Protein AF-A0A3B4G610-F1 (afdb_monomer)

Foldseek 3Di:
DKKFFCDFDDDPDPQADGHDGGFIWPPWDDDPDPQKIWTDGPNRIHIDGPVRIGDPPPVVVVVVVVVVVVVVVVVVVVVVVPPPDDDDD

pLDDT: mean 85.48, std 14.06, range [45.75, 96.94]

Sequence (89 aa):
VEVVVEYDYDALHDDELTLRPGDIIKNVRYVEEDGWMEGDLNGKRGLFPDNFVKVRDRLVFIYQLAYIKLQLVCWSRANRVVYHTHPHY

Secondary structure (DSSP, 8-state):
--EEE-S-B--SSTTBPPB-TT-EEEEEEE-SSTTEEEEEETTEEEEEEGGGEEE--HHHHHHHHHHHHHHHHHHHHHHHSGGG-----

Solvent-accessible surface area (backbone atoms only — not comparable to full-atom values): 5126 Å² total; per-residue (Å²): 86,45,32,33,28,73,42,72,42,80,49,90,50,93,58,36,44,67,41,46,61,72,40,66,35,32,74,42,41,80,54,94,53,89,66,37,28,35,28,36,46,97,89,43,70,25,36,43,58,47,91,37,45,43,79,59,60,62,63,63,53,49,52,54,52,51,49,54,51,50,52,52,52,54,47,55,58,58,63,62,67,69,79,78,76,76,80,82,127

Nearest PDB structures (foldseek):
  4wci-assembly1_A  TM=9.895E-01  e=2.101E-07  Homo sapiens
  2krm-assembly1_A  TM=9.774E-01  e=2.228E-07  Mus musculus
  4wci-assembly3_E  TM=9.870E-01  e=1.391E-06  Homo sapiens
  2mcn-assembly1_A  TM=9.740E-01  e=1.165E-06  Mus musculus
  6sdf-assembly2_B  TM=9.141E-01  e=3.380E-05  Homo sapiens

InterPro domains:
  IPR001452 SH3 domain [PF00018] (5-49)
  IPR001452 SH3 domain [PR00452] (1-11)
  IPR001452 SH3 domain [PR00452] (15-30)
  IPR001452 SH3 domain [PR00452] (33-42)
  IPR001452 SH3 domain [PR00452] (44-56)
  IPR001452 SH3 domain [PS50002] (1-58)
  IPR001452 SH3 domain [SM00326] (1-57)
  IPR036028 SH3-like domain superfamily [SSF50044] (3-62)
  IPR050384 Endophilin/SH3RF [PTHR14167] (7-54)

Radius of gyration: 22.47 Å; Cα contacts (8 Å, |Δi|>4): 125; chains: 1; bounding box: 76×23×41 Å

Structure (mmCIF, N/CA/C/O backbone):
data_AF-A0A3B4G610-F1
#
_entry.id   AF-A0A3B4G610-F1
#
loop_
_atom_site.group_PDB
_atom_site.id
_atom_site.type_symbol
_atom_site.label_atom_id
_atom_site.label_alt_id
_atom_site.label_comp_id
_atom_site.label_asym_id
_atom_site.label_entity_id
_atom_site.label_seq_id
_atom_site.pdbx_PDB_ins_code
_atom_site.Cartn_x
_atom_site.Cartn_y
_atom_site.Cartn_z
_atom_site.occupancy
_atom_site.B_iso_or_equiv
_atom_site.auth_seq_id
_atom_site.auth_comp_id
_atom_site.auth_asym_id
_atom_site.auth_atom_id
_atom_site.pdbx_PDB_model_num
ATOM 1 N N . VAL A 1 1 ? 3.625 -4.953 9.652 1.00 85.62 1 VAL A N 1
ATOM 2 C CA . VAL A 1 1 ? 2.764 -3.748 9.583 1.00 85.62 1 VAL A CA 1
ATOM 3 C C . VAL A 1 1 ? 1.771 -3.931 8.443 1.00 85.62 1 VAL A C 1
ATOM 5 O O . VAL A 1 1 ? 2.082 -4.671 7.513 1.00 85.62 1 VAL A O 1
ATOM 8 N N . GLU A 1 2 ? 0.574 -3.355 8.554 1.00 92.75 2 GLU A N 1
ATOM 9 C CA . GLU A 1 2 ? -0.406 -3.298 7.462 1.00 92.75 2 GLU A CA 1
ATOM 10 C C . GLU A 1 2 ? -0.640 -1.834 7.101 1.00 92.75 2 GLU A C 1
ATOM 12 O O . GLU A 1 2 ? -0.785 -0.994 7.995 1.00 92.75 2 GLU A O 1
ATOM 17 N N . VAL A 1 3 ? -0.699 -1.544 5.810 1.00 94.81 3 VAL A N 1
ATOM 18 C CA . VAL A 1 3 ? -1.003 -0.208 5.294 1.00 94.81 3 VAL A CA 1
ATOM 19 C C . VAL A 1 3 ? -2.167 -0.300 4.316 1.00 94.81 3 VAL A C 1
ATOM 21 O O . VAL A 1 3 ? -2.401 -1.354 3.720 1.00 94.81 3 VAL A O 1
ATOM 24 N N . VAL A 1 4 ? -2.925 0.785 4.199 1.00 95.00 4 VAL A N 1
ATOM 25 C CA . VAL A 1 4 ? -3.979 0.942 3.198 1.00 95.00 4 VAL A CA 1
ATOM 26 C C . VAL A 1 4 ? -3.502 1.911 2.128 1.00 95.00 4 VAL A C 1
ATOM 28 O O . VAL A 1 4 ? -2.900 2.932 2.455 1.00 95.00 4 VAL A O 1
ATOM 31 N N . VAL A 1 5 ? -3.755 1.588 0.868 1.00 96.06 5 VAL A N 1
ATOM 32 C CA . VAL A 1 5 ? -3.446 2.466 -0.263 1.00 96.06 5 VAL A CA 1
ATOM 33 C C . VAL A 1 5 ? -4.465 3.609 -0.314 1.00 96.06 5 VAL A C 1
ATOM 35 O O . VAL A 1 5 ? -5.672 3.352 -0.311 1.00 96.06 5 VAL A O 1
ATOM 38 N N . GLU A 1 6 ? -3.994 4.857 -0.370 1.00 95.88 6 GLU A N 1
ATOM 39 C CA . GLU A 1 6 ? -4.847 6.051 -0.519 1.00 95.88 6 GLU A CA 1
ATOM 40 C C . GLU A 1 6 ? -4.918 6.551 -1.971 1.00 95.88 6 GLU A C 1
ATOM 42 O O . GLU A 1 6 ? -5.948 7.094 -2.371 1.00 95.88 6 GLU A O 1
ATOM 47 N N . TYR A 1 7 ? -3.875 6.309 -2.770 1.00 95.38 7 TYR A N 1
ATOM 48 C CA . TYR A 1 7 ? -3.759 6.792 -4.149 1.00 95.38 7 TYR A CA 1
ATOM 49 C C . TYR A 1 7 ? -3.374 5.667 -5.110 1.00 95.38 7 TYR A C 1
ATOM 51 O O . TYR A 1 7 ? -2.712 4.705 -4.723 1.00 95.38 7 TYR A O 1
ATOM 59 N N . ASP A 1 8 ? -3.804 5.771 -6.363 1.00 96.44 8 ASP A N 1
ATOM 60 C CA . ASP A 1 8 ? -3.434 4.820 -7.403 1.00 96.44 8 ASP A CA 1
ATOM 61 C C . ASP A 1 8 ? -1.966 4.970 -7.819 1.00 96.44 8 ASP A C 1
ATOM 63 O O . ASP A 1 8 ? -1.414 6.068 -7.850 1.00 96.44 8 ASP A O 1
ATOM 67 N N . TYR A 1 9 ? -1.335 3.839 -8.127 1.00 95.69 9 TYR A N 1
ATOM 68 C CA . TYR A 1 9 ? 0.033 3.787 -8.630 1.00 95.69 9 TYR A CA 1
ATOM 69 C C . TYR A 1 9 ? 0.182 2.592 -9.570 1.00 95.69 9 TYR A C 1
ATOM 71 O O . TYR A 1 9 ? -0.151 1.464 -9.202 1.00 95.69 9 TYR A O 1
ATOM 79 N N . ASP A 1 10 ? 0.671 2.830 -10.782 1.00 95.94 10 ASP A N 1
ATOM 80 C CA . ASP A 1 10 ? 0.998 1.767 -11.728 1.00 95.94 10 ASP A CA 1
ATOM 81 C C . ASP A 1 10 ? 2.482 1.416 -11.599 1.00 95.94 10 ASP A C 1
ATOM 83 O O . ASP A 1 10 ? 3.337 2.297 -11.645 1.00 95.94 10 ASP A O 1
ATOM 87 N N . AL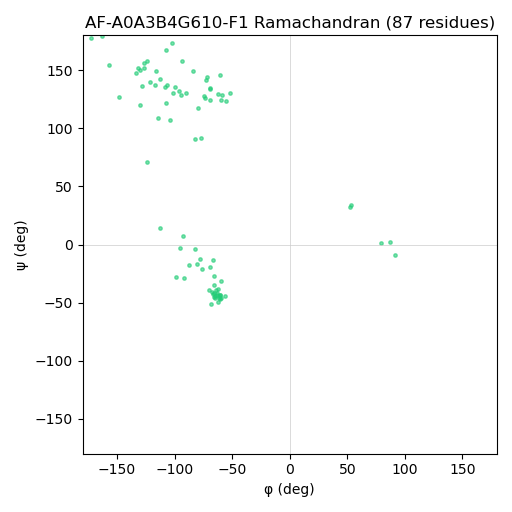A A 1 11 ? 2.769 0.121 -11.440 1.00 94.25 11 ALA A N 1
ATOM 88 C CA . ALA A 1 11 ? 4.139 -0.373 -11.349 1.00 94.25 11 ALA A CA 1
ATOM 89 C C . ALA A 1 11 ? 4.897 -0.080 -12.653 1.00 94.25 11 ALA A C 1
ATOM 91 O O . ALA A 1 11 ? 4.419 -0.405 -13.743 1.00 94.25 11 ALA A O 1
ATOM 92 N N . LEU A 1 12 ? 6.078 0.513 -12.526 1.00 93.38 12 LEU A N 1
ATOM 93 C CA . LEU A 1 12 ? 7.004 0.822 -13.613 1.00 93.38 12 LEU A CA 1
ATOM 94 C C . LEU A 1 12 ? 8.010 -0.314 -13.830 1.00 93.38 12 LEU A C 1
ATOM 96 O O . LEU A 1 12 ? 8.464 -0.528 -14.957 1.00 93.38 12 LEU A O 1
ATOM 100 N N . HIS A 1 13 ? 8.327 -1.053 -12.765 1.00 92.38 13 HIS A N 1
ATOM 101 C CA . HIS A 1 13 ? 9.270 -2.168 -12.774 1.00 92.38 13 HIS A CA 1
ATOM 102 C C . HIS A 1 13 ? 8.642 -3.470 -12.244 1.00 92.38 13 HIS A C 1
ATOM 104 O O . HIS A 1 13 ? 7.626 -3.472 -11.546 1.00 92.38 13 HIS A O 1
ATOM 110 N N . ASP A 1 14 ? 9.222 -4.617 -12.611 1.00 90.94 14 ASP A N 1
ATOM 111 C CA . ASP A 1 14 ? 8.662 -5.941 -12.286 1.00 90.94 14 ASP A CA 1
ATOM 112 C C . ASP A 1 14 ? 8.652 -6.236 -10.776 1.00 90.94 14 ASP A C 1
ATOM 114 O O . ASP A 1 14 ? 7.798 -6.991 -10.287 1.00 90.94 14 ASP A O 1
ATOM 118 N N . ASP A 1 15 ? 9.576 -5.626 -10.040 1.00 92.75 15 ASP A N 1
ATOM 119 C CA . ASP A 1 15 ? 9.728 -5.682 -8.589 1.00 92.75 15 ASP A CA 1
ATOM 120 C C . ASP A 1 15 ? 8.813 -4.703 -7.840 1.00 92.75 15 ASP A C 1
ATOM 122 O O . ASP A 1 15 ? 8.728 -4.775 -6.615 1.00 92.75 15 ASP A O 1
ATOM 126 N N . GLU A 1 16 ? 8.057 -3.861 -8.544 1.00 94.94 16 GLU A N 1
ATOM 127 C CA . GLU A 1 16 ? 7.087 -2.941 -7.954 1.00 94.94 16 GLU A CA 1
ATOM 128 C C . GLU A 1 16 ? 5.665 -3.533 -7.893 1.00 94.94 16 GLU A C 1
ATOM 130 O O . GLU A 1 16 ? 5.276 -4.469 -8.616 1.00 94.94 16 GLU A O 1
ATOM 135 N N . LEU A 1 17 ? 4.853 -2.978 -6.993 1.00 95.25 17 LEU A N 1
ATOM 136 C CA . LEU A 1 17 ? 3.438 -3.299 -6.838 1.00 95.25 17 LEU A CA 1
ATOM 137 C C . LEU A 1 17 ? 2.562 -2.231 -7.489 1.00 95.25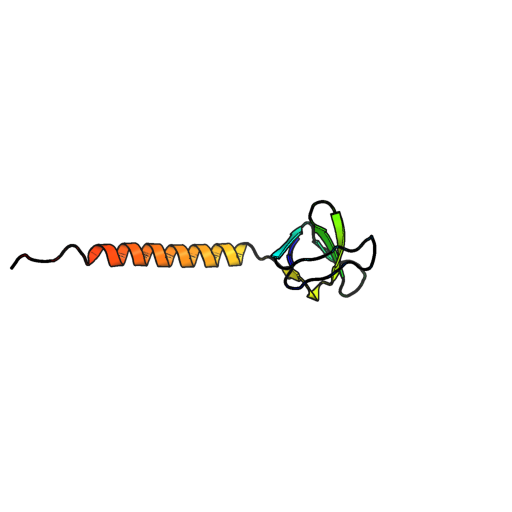 17 LEU A C 1
ATOM 139 O O . LEU A 1 17 ? 2.684 -1.046 -7.207 1.00 95.25 17 LEU A O 1
ATOM 143 N N . THR A 1 18 ? 1.607 -2.674 -8.307 1.00 95.62 18 THR A N 1
ATOM 144 C CA . THR A 1 18 ? 0.494 -1.818 -8.733 1.00 95.62 18 THR A CA 1
ATOM 145 C C . THR A 1 18 ? -0.461 -1.639 -7.560 1.00 95.62 18 THR A C 1
ATOM 147 O O . THR A 1 18 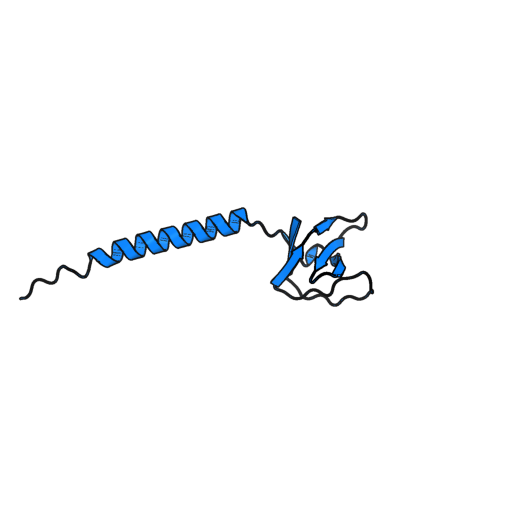? -0.925 -2.630 -6.994 1.00 95.62 18 THR A O 1
ATOM 150 N N . LEU A 1 19 ? -0.760 -0.393 -7.210 1.00 96.38 19 LEU A N 1
ATOM 151 C CA . LEU A 1 19 ? -1.606 -0.028 -6.084 1.00 96.38 19 LEU A CA 1
ATOM 152 C C . LEU A 1 19 ? -2.949 0.508 -6.577 1.00 96.38 19 LEU A C 1
ATOM 154 O O . LEU A 1 19 ? -3.001 1.356 -7.474 1.00 96.38 19 LEU A O 1
ATOM 158 N N . ARG A 1 20 ? -4.043 0.068 -5.952 1.00 96.94 20 ARG A N 1
ATOM 159 C CA . ARG A 1 20 ? -5.372 0.660 -6.130 1.00 96.94 20 ARG A CA 1
ATOM 160 C C . ARG A 1 20 ? -5.909 1.156 -4.782 1.00 96.94 20 ARG A C 1
ATOM 162 O O . ARG A 1 20 ? -5.724 0.477 -3.772 1.00 96.94 20 ARG A O 1
ATOM 169 N N . PRO A 1 21 ? -6.578 2.324 -4.728 1.00 96.38 21 PRO A N 1
ATOM 170 C CA . PRO A 1 21 ? -7.129 2.847 -3.481 1.00 96.38 21 PRO A CA 1
ATOM 171 C C . PRO A 1 21 ? -7.999 1.819 -2.748 1.00 96.38 21 PRO A C 1
ATOM 173 O O . PRO A 1 21 ? -8.895 1.211 -3.334 1.00 96.38 21 PRO A O 1
ATOM 176 N N . GLY A 1 22 ? -7.738 1.641 -1.453 1.00 93.69 22 GLY A N 1
ATOM 177 C CA . GLY A 1 22 ? -8.406 0.646 -0.611 1.00 93.69 22 GLY A CA 1
ATOM 178 C C . GLY A 1 22 ? -7.707 -0.715 -0.531 1.00 93.69 22 GLY A C 1
ATOM 179 O O . GLY A 1 22 ? -8.081 -1.520 0.329 1.00 93.69 22 GLY A O 1
ATOM 180 N N . ASP A 1 23 ? -6.677 -0.966 -1.342 1.00 95.50 23 ASP A N 1
ATOM 181 C CA . ASP A 1 23 ? -5.843 -2.160 -1.213 1.00 95.50 23 ASP A CA 1
ATOM 182 C C . ASP A 1 23 ? -5.150 -2.206 0.154 1.00 95.50 23 ASP A C 1
ATOM 184 O O . ASP A 1 23 ? -4.772 -1.182 0.731 1.00 95.50 23 ASP A O 1
ATOM 188 N N . ILE A 1 24 ? -4.981 -3.420 0.685 1.00 94.94 24 ILE A N 1
ATOM 189 C CA . ILE A 1 24 ? -4.335 -3.656 1.979 1.00 94.94 24 ILE A CA 1
ATOM 190 C C . ILE A 1 24 ? -3.039 -4.416 1.745 1.00 94.94 24 ILE A C 1
ATOM 192 O O . ILE A 1 24 ? -3.060 -5.621 1.479 1.00 94.94 24 ILE A O 1
ATOM 196 N N . ILE A 1 25 ? -1.919 -3.727 1.933 1.00 95.62 25 ILE A N 1
ATOM 197 C CA . ILE A 1 25 ? -0.591 -4.325 1.830 1.00 95.62 25 ILE A CA 1
ATOM 198 C C . ILE A 1 25 ? -0.185 -4.851 3.207 1.00 95.62 25 ILE A C 1
ATOM 200 O O . ILE A 1 25 ? -0.296 -4.160 4.229 1.00 95.62 25 ILE A O 1
ATOM 204 N N . LYS A 1 26 ? 0.266 -6.103 3.247 1.00 95.19 26 LYS A N 1
ATOM 205 C CA . LYS A 1 26 ? 0.664 -6.818 4.468 1.00 95.19 26 LYS A CA 1
ATOM 206 C C . LYS A 1 26 ? 2.175 -6.980 4.528 1.00 95.19 26 LYS A C 1
ATOM 208 O O . LYS A 1 26 ? 2.872 -6.788 3.543 1.00 95.19 26 LYS A O 1
ATOM 213 N N . ASN A 1 27 ? 2.682 -7.380 5.696 1.00 94.06 27 ASN A N 1
ATOM 214 C CA . ASN A 1 27 ? 4.107 -7.674 5.904 1.00 94.06 27 ASN A CA 1
ATOM 215 C C . ASN A 1 27 ? 5.039 -6.530 5.470 1.00 94.06 27 ASN A C 1
ATOM 217 O O . ASN A 1 27 ? 6.146 -6.774 5.004 1.00 94.06 27 ASN A O 1
ATOM 221 N N . VAL A 1 28 ? 4.570 -5.294 5.646 1.00 94.56 28 VAL A N 1
ATOM 222 C CA . VAL A 1 28 ? 5.259 -4.094 5.176 1.00 94.56 28 VAL A CA 1
ATOM 223 C C . VAL A 1 28 ? 6.540 -3.847 5.976 1.00 94.56 28 VAL A C 1
ATOM 225 O O . VAL A 1 28 ? 6.496 -3.901 7.215 1.00 94.56 28 VAL A O 1
ATOM 228 N N . ARG A 1 29 ? 7.637 -3.543 5.273 1.00 93.19 29 ARG A N 1
ATOM 229 C CA . ARG A 1 29 ? 8.946 -3.143 5.809 1.00 93.19 29 ARG A CA 1
ATOM 230 C C . ARG A 1 29 ? 9.501 -1.924 5.065 1.00 93.19 29 ARG A C 1
ATOM 232 O O . ARG A 1 29 ? 9.270 -1.778 3.870 1.00 93.19 29 ARG A O 1
ATOM 239 N N . TYR A 1 30 ? 10.243 -1.082 5.778 1.00 91.00 30 TYR A N 1
ATOM 240 C CA . TYR A 1 30 ? 11.060 -0.036 5.160 1.00 91.00 30 TYR A CA 1
ATOM 241 C C . TYR A 1 30 ? 12.279 -0.677 4.495 1.00 91.00 30 TYR A C 1
ATOM 243 O O . TYR A 1 30 ? 12.836 -1.640 5.036 1.00 91.00 30 TYR A O 1
ATOM 251 N N . VAL A 1 31 ? 12.661 -0.165 3.330 1.00 91.44 31 VAL A N 1
ATOM 252 C CA . VAL A 1 31 ? 13.899 -0.548 2.642 1.00 91.44 31 VAL A CA 1
ATOM 253 C C . VAL A 1 31 ? 14.966 0.530 2.843 1.00 91.44 31 VAL A C 1
ATOM 255 O O . VAL A 1 31 ? 14.699 1.556 3.462 1.00 91.44 31 VAL A O 1
ATOM 258 N N . GLU A 1 32 ? 16.191 0.270 2.384 1.00 88.00 32 GLU A N 1
ATOM 259 C CA . GLU A 1 32 ? 17.296 1.241 2.465 1.00 88.00 32 GLU A CA 1
ATOM 260 C C . GLU A 1 32 ? 17.094 2.444 1.532 1.00 88.00 32 GLU A C 1
ATOM 262 O O . GLU A 1 32 ? 17.716 3.483 1.728 1.00 88.00 32 GLU A O 1
ATOM 267 N N . GLU A 1 33 ? 16.229 2.305 0.526 1.00 88.81 33 GLU A N 1
ATOM 268 C CA . GLU A 1 33 ? 15.882 3.387 -0.386 1.00 88.81 33 GLU A CA 1
ATOM 269 C C . GLU A 1 33 ? 14.849 4.326 0.251 1.00 88.81 33 GLU A C 1
ATOM 271 O O . GLU A 1 33 ? 13.722 3.929 0.564 1.00 88.81 33 GLU A O 1
ATOM 276 N N . ASP A 1 34 ? 15.243 5.586 0.438 1.00 89.31 34 ASP A N 1
ATOM 277 C CA . ASP A 1 34 ? 14.388 6.615 1.024 1.00 89.31 34 ASP A CA 1
ATOM 278 C C . ASP A 1 34 ? 13.099 6.802 0.205 1.00 89.31 34 ASP A C 1
ATOM 280 O O . ASP A 1 34 ? 13.130 7.018 -1.006 1.00 89.31 34 ASP A O 1
ATOM 284 N N . GLY A 1 35 ? 11.950 6.758 0.885 1.00 90.50 35 GLY A N 1
ATOM 285 C CA . GLY A 1 35 ? 10.627 6.937 0.271 1.00 90.50 35 GLY A CA 1
ATOM 286 C C . GLY A 1 35 ? 9.991 5.659 -0.286 1.00 90.50 35 GLY A C 1
ATOM 287 O O . GLY A 1 35 ? 8.879 5.712 -0.814 1.00 90.50 35 GLY A O 1
ATOM 288 N N . TRP A 1 36 ? 10.648 4.507 -0.136 1.00 94.06 36 TRP A N 1
ATOM 289 C CA . TRP A 1 36 ? 10.119 3.221 -0.581 1.00 94.06 36 TRP A CA 1
ATOM 290 C C . TRP A 1 36 ? 9.872 2.254 0.572 1.00 94.06 36 TRP A C 1
ATOM 292 O O . TRP A 1 36 ? 10.551 2.229 1.603 1.00 94.06 36 TRP A O 1
ATOM 302 N N . MET A 1 37 ? 8.867 1.410 0.377 1.00 94.88 37 MET A N 1
ATOM 303 C CA . MET A 1 37 ? 8.535 0.307 1.2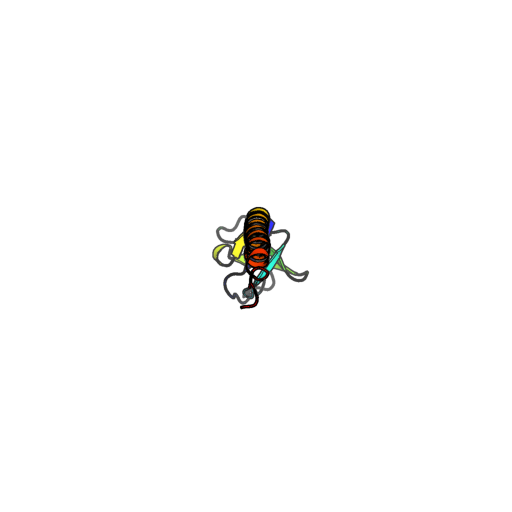64 1.00 94.88 37 MET A CA 1
ATOM 304 C C . MET A 1 37 ? 8.343 -0.962 0.447 1.00 94.88 37 MET A C 1
ATOM 306 O O . MET A 1 37 ? 7.931 -0.919 -0.707 1.00 94.88 37 MET A O 1
ATOM 310 N N . GLU A 1 38 ? 8.600 -2.109 1.064 1.00 95.69 38 GLU A N 1
ATOM 311 C CA . GLU A 1 38 ? 8.303 -3.411 0.475 1.00 95.69 38 GLU A CA 1
ATOM 312 C C . GLU A 1 38 ? 7.186 -4.092 1.265 1.00 95.69 38 GLU A C 1
ATOM 314 O O . GLU A 1 38 ? 7.138 -4.011 2.497 1.00 95.69 38 GLU A O 1
ATOM 319 N N . GLY A 1 39 ? 6.291 -4.795 0.578 1.00 96.00 39 GLY A N 1
ATOM 320 C CA . GLY A 1 39 ? 5.181 -5.497 1.212 1.00 96.00 39 GLY A CA 1
ATOM 321 C C . GLY A 1 39 ? 4.545 -6.543 0.310 1.00 96.00 39 GLY A C 1
ATOM 322 O O . GLY A 1 39 ? 4.983 -6.764 -0.813 1.00 96.00 39 GLY A O 1
ATOM 323 N N . ASP A 1 40 ? 3.531 -7.222 0.840 1.00 96.62 40 ASP A N 1
ATOM 324 C CA . ASP A 1 40 ? 2.770 -8.274 0.167 1.00 96.62 40 ASP A CA 1
ATOM 325 C C . ASP A 1 40 ? 1.371 -7.773 -0.200 1.00 96.62 40 ASP A C 1
ATOM 327 O O . ASP A 1 40 ? 0.598 -7.368 0.678 1.00 96.62 40 ASP A O 1
ATOM 331 N N . LEU A 1 41 ? 1.053 -7.824 -1.491 1.00 95.81 41 LEU A N 1
ATOM 332 C CA . LEU A 1 41 ? -0.255 -7.512 -2.047 1.00 95.81 41 LEU A CA 1
ATOM 333 C C . LEU A 1 41 ? -0.690 -8.653 -2.970 1.00 95.81 41 LEU A C 1
ATOM 335 O O . LEU A 1 41 ? -0.026 -8.962 -3.956 1.00 95.81 41 LEU A O 1
ATOM 339 N N . ASN A 1 42 ? -1.822 -9.287 -2.654 1.00 92.12 42 ASN A N 1
ATOM 340 C CA . ASN A 1 42 ? -2.395 -10.389 -3.441 1.00 92.12 42 ASN A CA 1
ATOM 341 C C . ASN A 1 42 ? -1.411 -11.546 -3.725 1.00 92.12 42 ASN A C 1
ATOM 343 O O . ASN A 1 42 ? -1.490 -12.189 -4.769 1.00 92.12 42 ASN A O 1
ATOM 347 N N . GLY A 1 43 ? -0.482 -11.823 -2.800 1.00 92.81 43 GLY A N 1
ATOM 348 C CA . GLY A 1 43 ? 0.533 -12.870 -2.954 1.00 92.81 43 GLY A CA 1
ATOM 349 C C . GLY A 1 43 ? 1.730 -12.479 -3.828 1.00 92.81 43 GLY A C 1
ATOM 350 O O . GLY A 1 43 ? 2.624 -13.303 -4.019 1.00 92.81 43 GLY A O 1
ATOM 351 N N . LYS A 1 44 ? 1.776 -11.240 -4.340 1.00 94.00 44 LYS A N 1
ATOM 352 C CA . LYS A 1 44 ? 2.975 -10.637 -4.929 1.00 94.00 44 LYS A CA 1
ATOM 353 C C . LYS A 1 44 ? 3.667 -9.791 -3.864 1.00 94.00 44 LYS A C 1
ATOM 355 O O . LYS A 1 44 ? 3.029 -8.976 -3.199 1.00 94.00 44 LYS A O 1
ATOM 360 N N . ARG A 1 45 ? 4.980 -9.965 -3.725 1.00 95.56 45 ARG A N 1
ATOM 361 C CA . ARG A 1 45 ? 5.827 -9.074 -2.932 1.00 95.56 45 ARG A CA 1
ATOM 362 C C . ARG A 1 45 ? 6.532 -8.092 -3.855 1.00 95.56 45 ARG A C 1
ATOM 364 O O . ARG A 1 45 ? 7.037 -8.517 -4.890 1.00 95.56 45 ARG A O 1
ATOM 371 N N . GLY A 1 46 ? 6.565 -6.823 -3.473 1.00 95.88 46 GLY A N 1
ATOM 372 C CA . GLY A 1 46 ? 7.258 -5.800 -4.243 1.00 95.88 46 GLY A CA 1
ATOM 373 C C . GLY A 1 46 ? 7.329 -4.452 -3.540 1.00 95.88 46 GLY A C 1
ATOM 374 O O . GLY A 1 46 ? 6.804 -4.287 -2.432 1.00 95.88 46 GLY A O 1
ATOM 375 N N . LEU A 1 47 ? 8.004 -3.524 -4.207 1.00 95.69 47 LEU A N 1
ATOM 376 C CA . LEU A 1 47 ? 8.243 -2.157 -3.771 1.00 95.69 47 LEU A CA 1
ATOM 377 C C . LEU A 1 47 ? 7.067 -1.244 -4.112 1.00 95.69 47 LEU A C 1
ATOM 379 O O . LEU A 1 47 ? 6.344 -1.457 -5.087 1.00 95.69 47 LEU A O 1
ATOM 383 N N . PHE A 1 48 ? 6.866 -0.231 -3.281 1.00 95.56 48 PHE A N 1
ATOM 384 C CA . PHE A 1 48 ? 5.890 0.824 -3.504 1.00 95.56 48 PHE A CA 1
ATOM 385 C C . PHE A 1 48 ? 6.264 2.097 -2.725 1.00 95.56 48 PHE A C 1
ATOM 387 O O . PHE A 1 48 ? 6.933 2.005 -1.689 1.00 95.56 48 PHE A O 1
ATOM 394 N N . PRO A 1 49 ? 5.824 3.280 -3.189 1.00 95.00 49 PRO A N 1
ATOM 395 C CA . PRO A 1 49 ? 6.111 4.545 -2.520 1.00 95.00 49 PRO A CA 1
ATOM 396 C C . PRO A 1 49 ? 5.365 4.669 -1.184 1.00 95.00 49 PRO A C 1
ATOM 398 O O . PRO A 1 49 ? 4.159 4.419 -1.096 1.00 95.00 49 PRO A O 1
ATOM 401 N N . ASP A 1 50 ? 6.066 5.108 -0.140 1.00 94.50 50 ASP A N 1
ATOM 402 C CA . ASP A 1 50 ? 5.521 5.240 1.218 1.00 94.50 50 ASP A CA 1
ATOM 403 C C . ASP A 1 50 ? 4.416 6.311 1.317 1.00 94.50 50 ASP A C 1
ATOM 405 O O . ASP A 1 50 ? 3.416 6.124 2.009 1.00 94.50 50 ASP A O 1
ATOM 409 N N . ASN A 1 51 ? 4.546 7.396 0.550 1.00 94.25 51 ASN A N 1
ATOM 410 C CA . ASN A 1 51 ? 3.609 8.524 0.521 1.00 94.25 51 ASN A CA 1
ATOM 411 C C . ASN A 1 51 ? 2.217 8.177 -0.036 1.00 94.25 51 ASN A C 1
ATOM 413 O O . ASN A 1 51 ? 1.287 8.973 0.093 1.00 94.25 51 ASN A O 1
ATOM 417 N N . PHE A 1 52 ? 2.063 7.012 -0.670 1.00 93.62 52 PHE A N 1
ATOM 418 C CA . PHE A 1 52 ? 0.805 6.571 -1.284 1.00 93.62 52 PHE A CA 1
ATOM 419 C C . PHE A 1 52 ? -0.015 5.677 -0.351 1.00 93.62 52 PHE A C 1
ATOM 421 O O . PHE A 1 52 ? -1.133 5.268 -0.688 1.00 93.62 52 PHE A O 1
ATOM 428 N N . VAL A 1 53 ? 0.529 5.370 0.829 1.00 93.81 53 VAL A N 1
ATOM 429 C CA . VAL A 1 53 ? -0.074 4.457 1.790 1.00 93.81 53 VAL A CA 1
ATOM 430 C C . VAL A 1 53 ? -0.207 5.085 3.170 1.00 93.81 53 VAL A C 1
ATOM 432 O O . VAL A 1 53 ? 0.532 5.980 3.570 1.00 93.81 53 VAL A O 1
ATOM 435 N N . LYS A 1 54 ? -1.145 4.561 3.955 1.00 92.94 54 LYS A N 1
ATOM 436 C CA . LYS A 1 54 ? -1.368 4.975 5.337 1.00 92.94 54 LYS A CA 1
ATOM 437 C C . LYS A 1 54 ? -1.389 3.783 6.270 1.00 92.94 54 LYS A C 1
ATOM 439 O O . LYS A 1 54 ? -2.025 2.767 5.991 1.00 92.94 54 LYS A O 1
ATOM 444 N N . VAL A 1 55 ? -0.719 3.909 7.414 1.00 90.62 55 VAL A N 1
ATOM 445 C CA . VAL A 1 55 ? -0.677 2.848 8.428 1.00 90.62 55 VAL A CA 1
ATOM 446 C C . VAL A 1 55 ? -2.087 2.534 8.914 1.00 90.62 55 VAL A C 1
ATOM 448 O O . VAL A 1 55 ? -2.819 3.407 9.387 1.00 90.62 55 VAL A O 1
ATOM 451 N N . ARG A 1 56 ? -2.471 1.258 8.815 1.00 86.06 56 ARG A N 1
ATOM 452 C CA . ARG A 1 56 ? -3.778 0.796 9.269 1.00 86.06 56 ARG A CA 1
ATOM 453 C C . ARG A 1 56 ? -3.748 0.545 10.770 1.00 86.06 56 ARG A C 1
ATOM 455 O O . ARG A 1 56 ? -3.469 -0.567 11.224 1.00 86.06 56 ARG A O 1
ATOM 462 N N . ASP A 1 57 ? -4.084 1.571 11.545 1.00 84.12 57 ASP A N 1
ATOM 463 C CA . ASP A 1 57 ? -4.213 1.438 12.995 1.00 84.12 57 ASP A CA 1
ATOM 464 C C . ASP A 1 57 ? -5.537 0.754 13.376 1.00 84.12 57 ASP A C 1
ATOM 466 O O . ASP A 1 57 ? -6.592 1.376 13.527 1.00 84.12 57 ASP A O 1
ATOM 470 N N . ARG A 1 58 ? -5.494 -0.578 13.505 1.00 76.19 58 ARG A N 1
ATOM 471 C CA . ARG A 1 58 ? -6.676 -1.379 13.858 1.00 76.19 58 ARG A CA 1
ATOM 472 C C . ARG A 1 58 ? -7.272 -0.999 15.209 1.00 76.19 58 ARG A C 1
ATOM 474 O O . ARG A 1 58 ? -8.482 -1.138 15.367 1.00 76.19 58 ARG A O 1
ATOM 481 N N . LEU A 1 59 ? -6.470 -0.545 16.170 1.00 78.69 59 LEU A N 1
ATOM 482 C CA . LEU A 1 59 ? -6.981 -0.220 17.497 1.00 78.69 59 LEU A CA 1
ATOM 483 C C . LEU A 1 59 ? -7.874 1.012 17.413 1.00 78.69 59 LEU A C 1
ATOM 485 O O . LEU A 1 59 ? -9.036 0.938 17.808 1.00 78.69 59 LEU A O 1
ATOM 489 N N . VAL A 1 60 ? -7.390 2.095 16.806 1.00 74.94 60 VAL A N 1
ATOM 490 C CA . VAL A 1 60 ? -8.164 3.337 16.650 1.00 74.94 60 VAL A CA 1
ATOM 491 C C . VAL A 1 60 ? -9.487 3.081 15.922 1.00 74.94 60 VAL A C 1
ATOM 493 O O . VAL A 1 60 ? -10.539 3.521 16.387 1.00 74.94 60 VAL A O 1
ATOM 496 N N . PHE A 1 61 ? -9.472 2.293 14.842 1.00 76.31 61 PHE A N 1
ATOM 497 C CA . PHE A 1 61 ? -1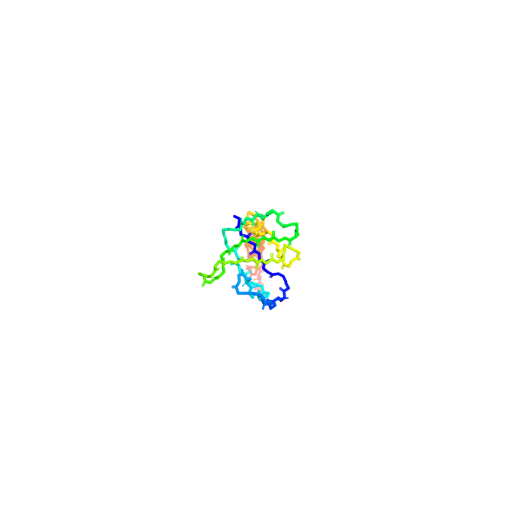0.698 1.929 14.124 1.00 76.31 61 PHE A CA 1
ATOM 498 C C . PHE A 1 61 ? -11.673 1.108 14.978 1.00 76.31 61 PHE A C 1
ATOM 500 O O . PHE A 1 61 ? -12.876 1.376 14.959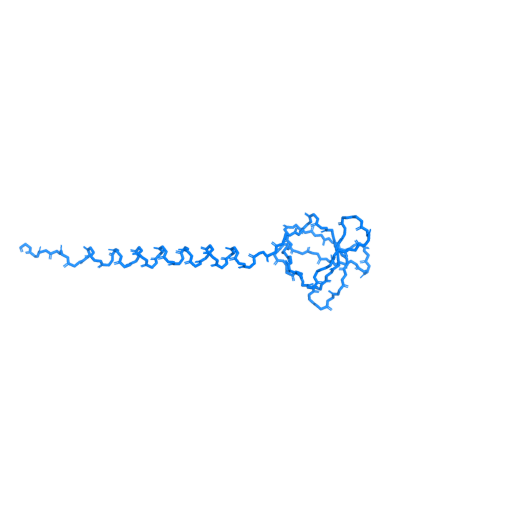 1.00 76.31 61 PHE A O 1
ATOM 507 N N . ILE A 1 62 ? -11.188 0.123 15.740 1.00 81.00 62 ILE A N 1
ATOM 508 C CA . ILE A 1 62 ? -12.044 -0.703 16.603 1.00 81.00 62 ILE A CA 1
ATOM 509 C C . ILE A 1 62 ? -12.642 0.140 17.731 1.00 81.00 62 ILE A C 1
ATOM 511 O O . ILE A 1 62 ? -13.838 0.020 17.990 1.00 81.00 62 ILE A O 1
ATOM 515 N N . TYR A 1 63 ? -11.862 1.022 18.359 1.00 82.06 63 TYR A N 1
ATOM 516 C CA . TYR A 1 63 ? -12.357 1.917 19.406 1.00 82.06 63 TYR A CA 1
ATOM 517 C C . TYR A 1 63 ? -13.390 2.909 18.865 1.00 82.06 63 TYR A C 1
ATOM 519 O O . TYR A 1 63 ? -14.463 3.038 19.455 1.00 82.06 63 TYR A O 1
ATOM 527 N N . GLN A 1 64 ? -13.125 3.544 17.718 1.00 80.12 64 GLN A N 1
ATOM 528 C CA . GLN A 1 64 ? -14.061 4.472 17.078 1.00 80.12 64 GLN A CA 1
ATOM 529 C C . GLN A 1 64 ? -15.382 3.771 16.723 1.00 80.12 64 GLN A C 1
ATOM 531 O O . GLN A 1 64 ? -16.464 4.268 17.041 1.00 80.12 64 GLN A O 1
ATOM 536 N N . LEU A 1 65 ? -15.314 2.585 16.107 1.00 81.88 65 LEU A N 1
ATOM 537 C CA . LEU A 1 65 ? -16.501 1.809 15.742 1.00 81.88 65 LEU A CA 1
ATOM 538 C C . LEU A 1 65 ? -17.255 1.286 16.969 1.00 81.88 65 LEU A C 1
ATOM 540 O O . LEU A 1 65 ? -18.485 1.320 16.982 1.00 81.88 65 LEU A O 1
ATOM 544 N N . ALA A 1 66 ? -16.553 0.805 17.998 1.00 84.81 66 ALA A N 1
ATOM 545 C CA . ALA A 1 66 ? -17.166 0.352 19.245 1.00 84.81 66 ALA A CA 1
ATOM 546 C C . ALA A 1 66 ? -17.876 1.504 19.964 1.00 84.81 66 ALA A C 1
ATOM 548 O O . ALA A 1 66 ? -19.004 1.332 20.423 1.00 84.81 66 ALA A O 1
ATOM 549 N N . TYR A 1 67 ? -17.261 2.688 19.993 1.00 88.44 67 TYR A N 1
ATOM 550 C CA . TYR A 1 67 ? -17.856 3.893 20.555 1.00 88.44 67 TYR A CA 1
ATOM 551 C C . TYR A 1 67 ? -19.123 4.308 19.797 1.00 88.44 67 TYR A C 1
ATOM 553 O O . TYR A 1 67 ? -20.170 4.476 20.418 1.00 88.44 67 TYR A O 1
ATOM 561 N N . ILE A 1 68 ? -19.079 4.394 18.462 1.00 84.75 68 ILE A N 1
ATOM 562 C CA . ILE A 1 68 ? -20.256 4.747 17.645 1.00 84.75 68 ILE A CA 1
ATOM 563 C C . ILE A 1 68 ? -21.381 3.721 17.833 1.00 84.75 68 ILE A C 1
ATOM 565 O O . ILE A 1 68 ? -22.540 4.097 18.019 1.00 84.75 68 ILE A O 1
ATOM 569 N N . LYS A 1 69 ? -21.056 2.422 17.848 1.00 88.38 69 LYS A N 1
ATOM 570 C CA . LYS A 1 69 ? -22.034 1.362 18.137 1.00 88.38 69 LYS A CA 1
ATOM 571 C C . LYS A 1 69 ? -22.639 1.518 19.532 1.00 88.38 69 LYS A C 1
ATOM 573 O O . LYS A 1 69 ? -23.852 1.389 19.668 1.00 88.38 69 LYS A O 1
ATOM 578 N N . LEU A 1 70 ? -21.832 1.819 20.549 1.00 86.25 70 LEU A N 1
ATOM 579 C CA . LEU A 1 70 ? -22.313 2.049 21.912 1.00 86.25 70 LEU A CA 1
ATOM 580 C C . LEU A 1 70 ? -23.273 3.246 21.969 1.00 86.25 70 LEU A C 1
ATOM 582 O O . LEU A 1 70 ? -24.353 3.122 22.540 1.00 86.25 70 LEU A O 1
ATOM 586 N N . GLN A 1 71 ? -22.929 4.364 21.324 1.00 85.19 71 GLN A N 1
ATOM 587 C CA . GLN A 1 71 ? -23.794 5.547 21.242 1.00 85.19 71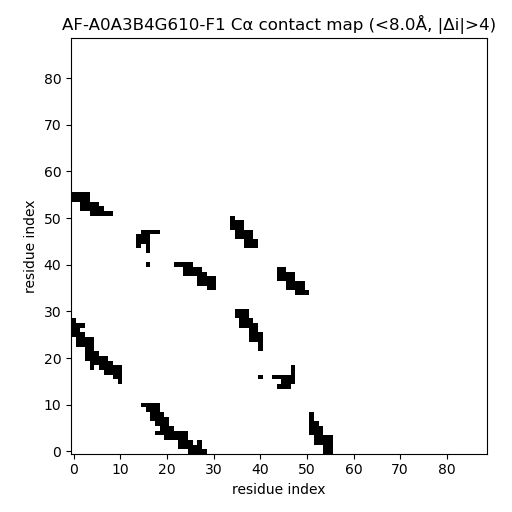 GLN A CA 1
ATOM 588 C C . GLN A 1 71 ? -25.134 5.225 20.565 1.00 85.19 71 GLN A C 1
ATOM 590 O O . GLN A 1 71 ? -26.189 5.562 21.099 1.00 85.19 71 GLN A O 1
ATOM 595 N N . LEU A 1 72 ? -25.115 4.503 19.440 1.00 83.06 72 LEU A N 1
ATOM 596 C CA . LEU A 1 72 ? -26.331 4.082 18.733 1.00 83.06 72 LEU A CA 1
ATOM 597 C C . LEU A 1 72 ? -27.194 3.120 19.562 1.00 83.06 72 LEU A C 1
ATOM 599 O O . LEU A 1 72 ? -28.418 3.237 19.552 1.00 83.06 72 LEU A O 1
ATOM 603 N N . VAL A 1 73 ? -26.588 2.190 20.307 1.00 86.62 73 VAL A N 1
ATOM 604 C CA . VAL A 1 73 ? -27.313 1.285 21.217 1.00 86.62 73 VAL A CA 1
ATOM 605 C C . VAL A 1 73 ? -27.959 2.065 22.362 1.00 86.62 73 VAL A C 1
ATOM 607 O O . VAL A 1 73 ? -29.135 1.843 22.661 1.00 86.62 73 VAL A O 1
ATOM 610 N N . CYS A 1 74 ? -27.227 2.993 22.982 1.00 78.25 74 CYS A N 1
ATOM 611 C CA . CYS A 1 74 ? -27.756 3.865 24.029 1.00 78.25 74 CYS A CA 1
ATOM 612 C C . CYS A 1 74 ? -28.906 4.736 23.504 1.00 78.25 74 CYS A C 1
ATOM 614 O O . CYS A 1 74 ? -29.956 4.808 24.140 1.00 78.25 74 CYS A O 1
ATOM 616 N N . TRP A 1 75 ? -28.759 5.316 22.311 1.00 76.25 75 TRP A N 1
ATOM 617 C CA . TRP A 1 75 ? -29.798 6.112 21.660 1.00 76.25 75 TRP A CA 1
ATOM 618 C C . TRP A 1 75 ? -31.036 5.280 21.290 1.00 76.25 75 TRP A C 1
ATOM 620 O O . TRP A 1 75 ? -32.162 5.679 21.581 1.00 76.25 75 TRP A O 1
ATOM 630 N N . SER A 1 76 ? -30.849 4.080 20.733 1.00 79.94 76 SER A N 1
ATOM 631 C CA . SER A 1 76 ? -31.947 3.160 20.402 1.00 79.94 76 SER A CA 1
ATOM 632 C C . SER A 1 76 ? -32.732 2.724 21.643 1.00 79.94 76 SER A C 1
ATOM 634 O O . SER A 1 76 ? -33.961 2.630 21.603 1.00 79.94 76 SER A O 1
ATOM 636 N N . ARG A 1 77 ? -32.043 2.493 22.768 1.00 70.12 77 ARG A N 1
ATOM 637 C CA . ARG A 1 77 ? -32.687 2.184 24.052 1.00 70.12 77 ARG A CA 1
ATOM 638 C C . ARG A 1 77 ? -33.416 3.391 24.640 1.00 70.12 77 ARG A C 1
ATOM 640 O 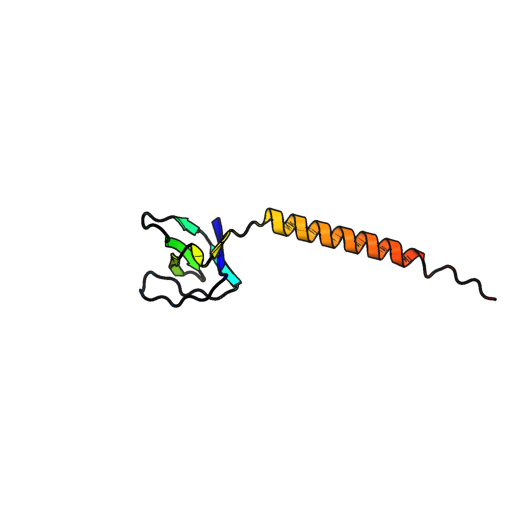O . ARG A 1 77 ? -34.519 3.211 25.141 1.00 70.12 77 ARG A O 1
ATOM 647 N N . ALA A 1 78 ? -32.857 4.596 24.533 1.00 70.75 78 ALA A N 1
ATOM 648 C CA . ALA A 1 78 ? -33.493 5.823 25.012 1.00 70.75 78 ALA A CA 1
ATOM 649 C C . ALA A 1 78 ? -34.774 6.170 24.226 1.00 70.75 78 ALA A C 1
ATOM 651 O O . ALA A 1 78 ? -35.797 6.486 24.828 1.00 70.75 78 ALA A O 1
ATOM 652 N N . ASN A 1 79 ? -34.771 6.020 22.897 1.00 60.22 79 ASN A N 1
ATOM 653 C CA . ASN A 1 79 ? -35.931 6.335 22.050 1.00 60.22 79 ASN A CA 1
ATOM 654 C C . ASN A 1 79 ? -37.043 5.271 22.057 1.00 60.22 79 ASN A C 1
ATOM 656 O O . ASN A 1 79 ? -38.149 5.542 21.596 1.00 60.22 79 ASN A O 1
ATOM 660 N N . ARG A 1 80 ? -36.800 4.067 22.594 1.00 58.41 80 ARG A N 1
ATOM 661 C CA . ARG A 1 80 ? -37.846 3.038 22.754 1.00 58.41 80 ARG A CA 1
ATOM 662 C C . ARG A 1 80 ? -38.793 3.332 23.927 1.00 58.41 80 ARG A C 1
ATOM 664 O O . ARG A 1 80 ? -39.912 2.834 23.934 1.00 58.41 80 ARG A O 1
ATOM 671 N N . VAL A 1 81 ? -38.375 4.153 24.892 1.00 55.53 81 VAL A N 1
ATOM 672 C CA . VAL A 1 81 ? -39.156 4.465 26.105 1.00 55.53 81 VAL A CA 1
ATOM 673 C C . VAL A 1 81 ? -40.240 5.530 25.851 1.00 55.53 81 VAL A C 1
ATOM 675 O O . VAL A 1 81 ? -41.196 5.621 26.611 1.00 55.53 81 VAL A O 1
ATOM 678 N N . VAL A 1 82 ? -40.160 6.290 24.753 1.00 56.00 82 VAL A N 1
ATOM 679 C CA . VAL A 1 82 ? -41.047 7.447 24.500 1.00 56.00 82 VAL A CA 1
ATOM 680 C C . VAL A 1 82 ? -42.364 7.076 23.785 1.00 56.00 82 VAL A C 1
ATOM 682 O O . VAL A 1 82 ? -43.335 7.821 23.860 1.00 56.00 82 VAL A O 1
ATOM 685 N N . TYR A 1 83 ? -42.471 5.902 23.148 1.00 48.25 83 TYR A N 1
ATOM 686 C CA . TYR A 1 83 ? -43.660 5.530 22.352 1.00 48.25 83 TYR A CA 1
ATOM 687 C C . TYR A 1 83 ? -44.749 4.743 23.108 1.00 48.25 83 TYR A C 1
ATOM 689 O O . TYR A 1 83 ? -45.694 4.271 22.481 1.00 48.25 83 TYR A O 1
ATOM 697 N N . HIS A 1 84 ? -44.651 4.573 24.431 1.00 50.84 84 HIS A N 1
ATOM 698 C CA . HIS A 1 84 ? -45.628 3.785 25.208 1.00 50.84 84 HIS A CA 1
ATOM 699 C C . HIS A 1 84 ? -46.486 4.584 26.196 1.00 50.84 84 HIS A C 1
ATOM 701 O O . HIS A 1 84 ? -47.181 3.997 27.019 1.00 50.84 84 HIS A O 1
ATOM 707 N N . THR A 1 85 ? -46.515 5.914 26.088 1.00 52.22 85 THR A N 1
ATOM 708 C CA . THR A 1 85 ? -47.429 6.755 26.876 1.00 52.22 85 THR A CA 1
ATOM 709 C C . THR A 1 85 ? -48.281 7.633 25.962 1.00 52.22 85 THR A C 1
ATOM 711 O O . THR A 1 85 ? -48.079 8.841 25.886 1.00 52.22 85 THR A O 1
ATOM 714 N N . HIS A 1 86 ? -49.228 7.025 25.246 1.00 50.00 86 HIS A N 1
ATOM 715 C CA . HIS A 1 86 ? -50.423 7.735 24.779 1.00 50.00 86 HIS A CA 1
ATOM 716 C C . HIS A 1 86 ? -51.586 7.308 25.686 1.00 50.00 86 HIS A C 1
ATOM 718 O O . HIS A 1 86 ? -52.022 6.160 25.586 1.00 50.00 86 HIS A O 1
ATOM 724 N N . PRO A 1 87 ? -52.083 8.168 26.594 1.00 50.94 87 PRO A N 1
ATOM 725 C CA . PRO A 1 87 ? -53.369 7.926 27.221 1.00 50.94 87 PRO A CA 1
ATOM 726 C C . PRO A 1 87 ? -54.439 8.103 26.143 1.00 50.94 87 PRO A C 1
ATOM 728 O O . PRO A 1 87 ? -54.490 9.133 25.472 1.00 50.94 87 PRO A O 1
ATOM 731 N N . HIS A 1 88 ? -55.258 7.071 25.952 1.00 45.75 88 HIS A N 1
ATOM 732 C CA . HIS A 1 88 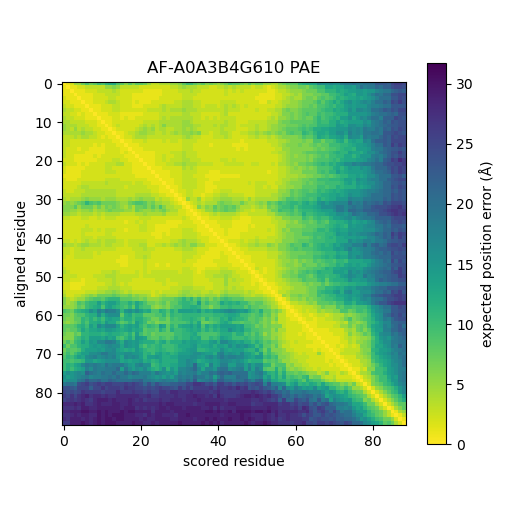? -56.512 7.193 25.222 1.00 45.75 88 HIS A CA 1
ATOM 733 C C . HIS A 1 88 ? -57.343 8.305 25.880 1.00 45.75 88 HIS A C 1
ATOM 735 O O . HIS A 1 88 ? -57.554 8.266 27.094 1.00 45.75 88 HIS A O 1
ATOM 741 N N . TYR A 1 89 ? -57.727 9.302 25.080 1.00 47.81 89 TYR A N 1
ATOM 742 C CA . TYR A 1 89 ? -58.715 10.316 25.451 1.00 47.81 89 TYR A CA 1
ATOM 743 C C . TYR A 1 89 ? -60.081 9.677 25.702 1.00 47.81 89 TYR A C 1
ATOM 745 O O . TYR A 1 89 ? -60.407 8.701 24.983 1.00 47.81 89 TYR A O 1
#

Mean predicted aligned error: 9.73 Å

Organism: NCBI:txid303518